Protein AF-A0A920SQ24-F1 (afdb_monomer_lite)

pLDDT: mean 91.87, std 9.57, range [55.75, 98.06]

Radius of gyration: 10.23 Å; chains: 1; bounding box: 24×20×26 Å

Secondary structure (DSSP, 8-state):
-EEEEEEEEPPTT-SS-EEEEEETTEEEEEES-----EEEEE--SS--

Sequence (48 aa):
MLQLLVRRATLIGQTLPVDIGCSDGRIVEVSARIEAEAEKEIEPAGAW

Structure (mmCIF, N/CA/C/O backbone):
data_AF-A0A920SQ24-F1
#
_entry.id   AF-A0A920SQ24-F1
#
loop_
_atom_site.group_PDB
_atom_site.id
_atom_site.type_symbol
_atom_site.label_atom_id
_atom_site.label_alt_id
_atom_site.label_comp_id
_atom_site.label_asym_id
_atom_site.label_entity_id
_atom_site.label_seq_id
_atom_site.pdbx_PDB_ins_code
_atom_site.Cartn_x
_atom_site.Cartn_y
_atom_site.Cartn_z
_atom_site.occupancy
_atom_site.B_iso_or_equiv
_atom_site.auth_seq_id
_atom_site.auth_comp_id
_atom_site.auth_asym_id
_atom_site.auth_atom_id
_atom_site.pdbx_PDB_model_num
ATOM 1 N N . MET A 1 1 ? -5.736 7.170 9.129 1.00 84.81 1 MET A N 1
ATOM 2 C CA . MET A 1 1 ? -5.475 5.742 9.382 1.00 84.81 1 MET A CA 1
ATOM 3 C C . MET A 1 1 ? -6.043 4.960 8.213 1.00 84.81 1 MET A C 1
ATOM 5 O O . MET A 1 1 ? -7.198 5.187 7.874 1.00 84.81 1 MET A O 1
ATOM 9 N N . LEU A 1 2 ? -5.222 4.152 7.548 1.00 96.31 2 LEU A N 1
ATOM 10 C CA . LEU A 1 2 ? -5.633 3.282 6.442 1.00 96.31 2 LEU A CA 1
ATOM 11 C C . LEU A 1 2 ? -6.192 1.963 6.991 1.00 96.31 2 LEU A C 1
ATOM 13 O O . LEU A 1 2 ? -5.825 1.545 8.084 1.00 96.31 2 LEU A O 1
ATOM 17 N N . GLN A 1 3 ? -7.036 1.273 6.228 1.00 97.88 3 GLN A N 1
ATOM 18 C CA . GLN A 1 3 ? -7.484 -0.075 6.609 1.00 97.88 3 GLN A CA 1
ATOM 19 C C . GLN A 1 3 ? -6.423 -1.124 6.256 1.00 97.88 3 GLN A C 1
ATOM 21 O O . GLN A 1 3 ? -6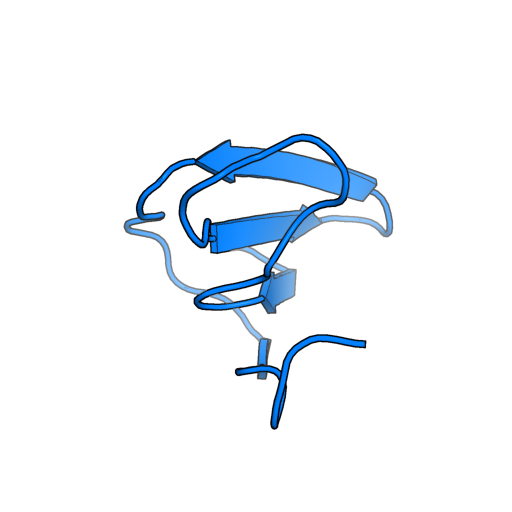.169 -2.059 7.011 1.00 97.88 3 GLN A O 1
ATOM 26 N N . LEU A 1 4 ? -5.770 -0.960 5.104 1.00 97.62 4 LEU A N 1
ATOM 27 C CA . LEU A 1 4 ? -4.703 -1.841 4.648 1.00 97.62 4 LEU A CA 1
ATOM 28 C C . LEU A 1 4 ? -3.584 -1.018 4.017 1.00 97.62 4 LEU A C 1
ATOM 30 O O . LEU A 1 4 ? -3.837 -0.131 3.204 1.00 97.62 4 LEU A O 1
ATOM 34 N N . LEU A 1 5 ? -2.351 -1.371 4.353 1.00 97.50 5 LEU A N 1
ATOM 35 C CA . LEU A 1 5 ? -1.154 -0.856 3.713 1.00 97.50 5 LEU A CA 1
ATOM 36 C C . LEU A 1 5 ? -0.294 -2.022 3.234 1.00 97.50 5 LEU A C 1
ATOM 38 O O . LEU A 1 5 ? 0.190 -2.833 4.025 1.00 97.50 5 LEU A O 1
ATOM 42 N N . VAL A 1 6 ? -0.136 -2.124 1.918 1.00 96.38 6 VAL A N 1
ATOM 43 C CA . VAL A 1 6 ? 0.757 -3.104 1.299 1.00 96.38 6 VAL A CA 1
ATOM 44 C C . VAL A 1 6 ? 2.117 -2.446 1.128 1.00 96.38 6 VAL A C 1
ATOM 46 O O . VAL A 1 6 ? 2.240 -1.480 0.378 1.00 96.38 6 VAL A O 1
ATOM 49 N N . ARG A 1 7 ? 3.126 -2.952 1.833 1.00 95.50 7 ARG A N 1
ATOM 50 C CA . ARG A 1 7 ? 4.498 -2.443 1.799 1.00 95.50 7 ARG A CA 1
ATOM 51 C C . ARG A 1 7 ? 5.267 -3.060 0.639 1.00 95.50 7 ARG A C 1
ATOM 53 O O . ARG A 1 7 ? 5.175 -4.267 0.428 1.00 95.50 7 ARG A O 1
ATOM 60 N N . ARG A 1 8 ? 6.069 -2.262 -0.073 1.00 94.00 8 ARG A N 1
ATOM 61 C CA . ARG A 1 8 ? 7.026 -2.743 -1.099 1.00 94.00 8 ARG A CA 1
ATOM 62 C C . ARG A 1 8 ? 6.408 -3.675 -2.161 1.00 94.00 8 ARG A C 1
ATOM 64 O O . ARG A 1 8 ? 7.028 -4.647 -2.597 1.00 94.00 8 ARG A O 1
ATOM 71 N N . ALA A 1 9 ? 5.196 -3.372 -2.609 1.00 93.56 9 ALA A N 1
ATOM 72 C CA . ALA A 1 9 ? 4.540 -4.055 -3.713 1.00 93.56 9 ALA A CA 1
ATOM 73 C C . ALA A 1 9 ? 5.282 -3.817 -5.038 1.00 93.56 9 ALA A C 1
ATOM 75 O 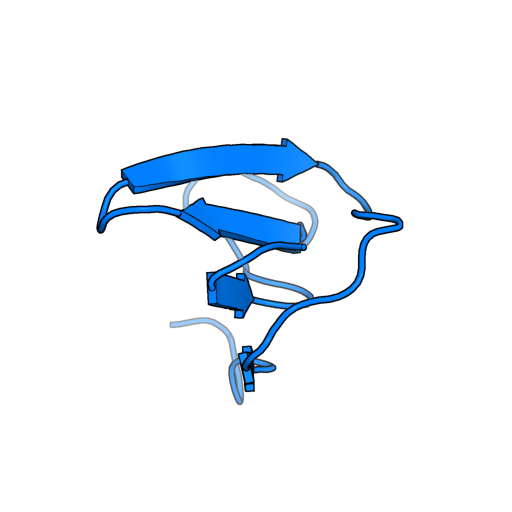O . ALA A 1 9 ? 5.623 -2.687 -5.381 1.00 93.56 9 ALA A O 1
ATOM 76 N N . THR A 1 10 ? 5.494 -4.881 -5.814 1.00 91.50 10 THR A N 1
ATOM 77 C CA . THR A 1 10 ? 5.982 -4.773 -7.198 1.00 91.50 10 THR A CA 1
ATOM 78 C C . THR A 1 10 ? 4.780 -4.677 -8.130 1.00 91.50 10 THR A C 1
ATOM 80 O O . THR A 1 10 ? 3.945 -5.579 -8.153 1.00 91.50 10 THR A O 1
ATOM 83 N N . LEU A 1 11 ? 4.673 -3.582 -8.882 1.00 89.75 11 LEU A N 1
ATOM 84 C CA . LEU A 1 11 ? 3.597 -3.373 -9.851 1.00 89.75 11 LEU A CA 1
ATOM 85 C C . LEU A 1 11 ? 4.077 -3.699 -11.266 1.00 89.75 11 LEU A C 1
ATOM 87 O O . LEU A 1 11 ? 5.168 -3.297 -11.669 1.00 89.75 11 LEU A O 1
ATOM 91 N N . ILE A 1 12 ? 3.235 -4.377 -12.050 1.00 88.75 12 ILE A N 1
ATOM 92 C CA . ILE A 1 12 ? 3.510 -4.629 -13.470 1.00 88.75 12 ILE A CA 1
ATOM 93 C C . ILE A 1 12 ? 3.666 -3.282 -14.186 1.00 88.75 12 ILE A C 1
ATOM 95 O O . ILE A 1 12 ? 2.780 -2.431 -14.130 1.00 88.75 12 ILE A O 1
ATOM 99 N N . GLY A 1 13 ? 4.801 -3.093 -14.861 1.00 86.62 13 GLY A N 1
ATOM 100 C CA . GLY A 1 13 ? 5.126 -1.850 -15.564 1.00 86.62 13 GLY A CA 1
ATOM 101 C C . GLY A 1 13 ? 5.833 -0.792 -14.712 1.00 86.62 13 GLY A C 1
ATOM 102 O O . GLY A 1 13 ? 6.152 0.271 -15.240 1.00 86.62 13 GLY A O 1
ATOM 103 N N . GLN A 1 14 ? 6.127 -1.068 -13.436 1.00 85.75 14 GLN A N 1
ATOM 104 C CA . GLN A 1 14 ? 7.012 -0.237 -12.616 1.00 85.75 14 GLN A CA 1
ATOM 105 C C . GLN A 1 14 ? 8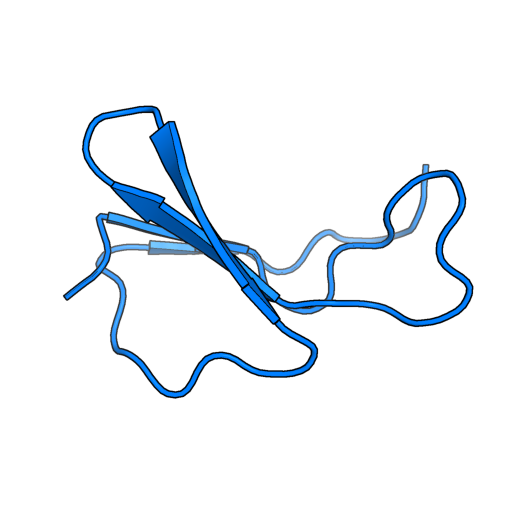.305 -0.974 -12.270 1.00 85.75 14 GLN A C 1
ATOM 107 O O . GLN A 1 14 ? 8.308 -2.163 -11.963 1.00 85.75 14 GLN A O 1
ATOM 112 N N . THR A 1 15 ? 9.418 -0.2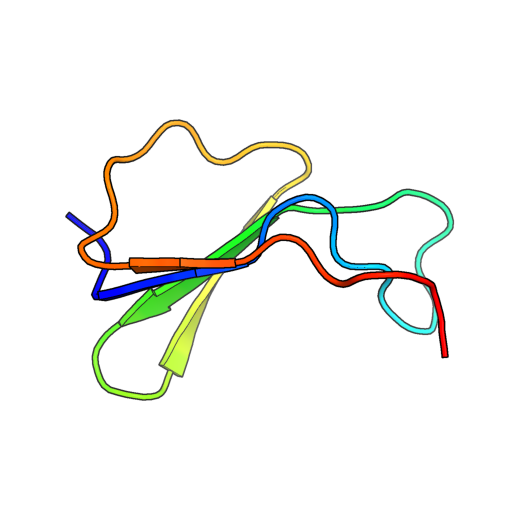45 -12.313 1.00 85.75 15 THR A N 1
ATOM 113 C CA . THR A 1 15 ? 10.754 -0.804 -12.063 1.00 85.75 15 THR A CA 1
ATOM 114 C C . THR A 1 15 ? 11.067 -0.934 -10.574 1.00 85.75 15 THR A C 1
ATOM 116 O O . THR A 1 15 ? 11.875 -1.773 -10.186 1.00 85.75 15 THR A O 1
ATOM 119 N N . LEU A 1 16 ? 10.467 -0.083 -9.738 1.00 91.00 16 LEU A N 1
ATOM 120 C CA . LEU A 1 16 ? 10.753 -0.004 -8.308 1.00 91.00 16 LEU A CA 1
ATOM 121 C C . LEU A 1 16 ? 9.517 -0.400 -7.489 1.00 91.00 16 LEU A C 1
ATOM 123 O O . LEU A 1 16 ? 8.402 -0.077 -7.902 1.00 91.00 16 LEU A O 1
ATOM 127 N N . PRO A 1 17 ? 9.696 -1.067 -6.332 1.00 92.75 17 PRO A N 1
ATOM 128 C CA . PRO A 1 17 ? 8.599 -1.342 -5.416 1.00 92.75 17 PRO A CA 1
ATOM 129 C C . PRO A 1 17 ? 7.966 -0.062 -4.863 1.00 92.75 17 PRO A C 1
ATOM 131 O O . PRO A 1 17 ? 8.656 0.937 -4.654 1.00 92.75 17 PRO A O 1
ATOM 134 N N . VAL A 1 18 ? 6.671 -0.130 -4.569 1.00 95.19 18 VAL A N 1
ATOM 135 C CA . VAL A 1 18 ? 5.872 0.969 -4.011 1.00 95.19 18 VAL A CA 1
ATOM 136 C C . VAL A 1 18 ? 5.048 0.501 -2.820 1.00 95.19 18 VAL A C 1
ATOM 138 O O . VAL A 1 18 ? 4.776 -0.686 -2.661 1.00 95.19 18 VAL A O 1
ATOM 141 N N . ASP A 1 19 ? 4.603 1.442 -2.006 1.00 96.69 19 ASP A N 1
ATOM 142 C CA . ASP A 1 19 ? 3.567 1.212 -1.013 1.00 96.69 19 ASP A CA 1
ATOM 143 C C . ASP A 1 19 ? 2.184 1.487 -1.626 1.00 96.69 19 ASP A C 1
ATOM 145 O O . ASP A 1 19 ? 2.011 2.405 -2.436 1.00 96.69 19 ASP A O 1
ATOM 149 N N . ILE A 1 20 ? 1.186 0.692 -1.232 1.00 97.06 20 ILE A N 1
ATOM 150 C CA . ILE A 1 20 ? -0.205 0.832 -1.683 1.00 97.06 20 ILE A CA 1
ATOM 151 C C . ILE A 1 20 ? -1.106 0.972 -0.463 1.00 97.06 20 ILE A C 1
ATOM 153 O O . ILE A 1 20 ? -1.241 0.038 0.333 1.00 97.06 20 ILE A O 1
ATOM 157 N N . GLY A 1 21 ? -1.735 2.135 -0.332 1.00 97.81 21 GLY A N 1
ATOM 158 C CA . GLY A 1 21 ? -2.709 2.422 0.711 1.00 97.81 21 GLY A CA 1
ATOM 159 C C . GLY A 1 21 ? -4.128 2.123 0.241 1.00 97.81 21 GLY A C 1
ATOM 160 O O . GLY A 1 21 ? -4.553 2.595 -0.818 1.00 97.81 21 GLY A O 1
ATOM 161 N N . CYS A 1 22 ? -4.879 1.379 1.051 1.00 98.06 22 CYS A N 1
ATOM 162 C CA . CYS A 1 22 ? -6.259 0.999 0.776 1.00 98.06 22 CYS A CA 1
ATOM 163 C C . CYS A 1 22 ? -7.212 1.431 1.903 1.00 98.06 22 CYS A C 1
ATOM 165 O O . CYS A 1 22 ? -6.921 1.260 3.091 1.00 98.06 22 CYS A O 1
ATOM 167 N N . SER A 1 23 ? -8.383 1.938 1.512 1.00 97.50 23 SER A N 1
ATOM 168 C CA . SER A 1 23 ? -9.506 2.257 2.400 1.00 97.50 23 SER A CA 1
ATOM 169 C C . SER A 1 23 ? -10.829 1.965 1.695 1.00 97.50 23 SER A C 1
ATOM 171 O O . SER A 1 23 ? -10.966 2.203 0.496 1.00 97.50 23 SER A O 1
ATOM 173 N N . ASP A 1 24 ? -11.795 1.426 2.431 1.00 95.88 24 ASP A N 1
ATOM 174 C CA . ASP A 1 24 ? -13.144 1.075 1.976 1.00 95.88 24 ASP A CA 1
ATOM 175 C C . ASP A 1 24 ? -13.148 0.221 0.699 1.00 95.88 24 ASP A C 1
ATOM 177 O O . ASP A 1 24 ? -13.909 0.444 -0.244 1.00 95.88 24 ASP A O 1
ATOM 181 N N . GLY A 1 25 ? -12.236 -0.757 0.655 1.00 95.06 25 GLY A N 1
ATOM 182 C CA . GLY A 1 25 ? -12.070 -1.669 -0.480 1.00 95.06 25 GLY A CA 1
ATOM 183 C C . GLY A 1 25 ? -11.497 -1.020 -1.744 1.00 95.06 25 GLY A C 1
ATOM 184 O O . GLY A 1 25 ? -11.558 -1.624 -2.814 1.00 95.06 25 GLY A O 1
ATOM 185 N N . ARG A 1 26 ? -10.951 0.199 -1.653 1.00 97.31 26 ARG A N 1
ATOM 186 C CA . ARG A 1 26 ? -10.375 0.947 -2.778 1.00 97.31 26 ARG A CA 1
ATOM 187 C C . ARG A 1 26 ? -8.928 1.327 -2.506 1.00 97.31 26 ARG A C 1
ATOM 189 O O . ARG A 1 26 ? -8.550 1.570 -1.364 1.00 97.31 26 ARG A O 1
ATOM 196 N N . ILE A 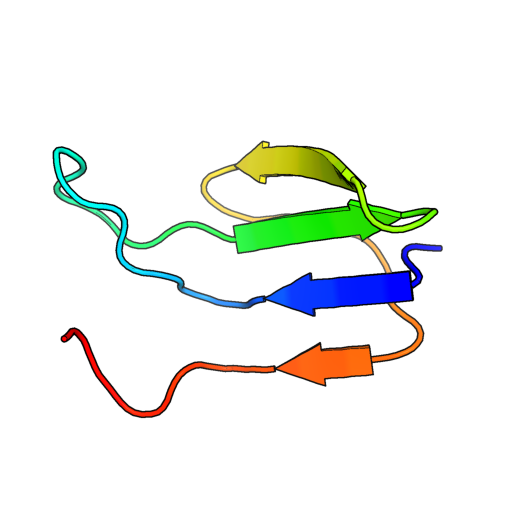1 27 ? -8.141 1.433 -3.573 1.00 97.62 27 ILE A N 1
ATOM 197 C CA . ILE A 1 27 ? -6.810 2.044 -3.521 1.00 97.62 27 ILE A CA 1
ATOM 198 C C . ILE A 1 27 ? -7.006 3.556 -3.403 1.00 97.62 27 ILE A C 1
ATOM 200 O O . ILE A 1 27 ? -7.682 4.155 -4.241 1.00 97.62 27 ILE A O 1
ATOM 204 N N . VAL A 1 28 ? -6.432 4.157 -2.364 1.00 97.56 28 VAL A N 1
ATOM 205 C CA . VAL A 1 28 ? -6.487 5.608 -2.124 1.00 97.56 28 VAL A CA 1
ATOM 206 C C . VAL A 1 28 ? -5.150 6.289 -2.399 1.00 97.56 28 VAL A C 1
ATOM 208 O O . VAL A 1 28 ? -5.135 7.471 -2.730 1.00 97.56 28 VAL A O 1
ATOM 211 N N . GLU A 1 29 ? -4.043 5.547 -2.317 1.00 97.31 29 GLU A N 1
ATOM 212 C CA . GLU A 1 29 ? -2.703 6.066 -2.577 1.00 97.31 29 GLU A CA 1
ATOM 213 C C . GLU A 1 29 ? -1.770 4.972 -3.116 1.00 97.31 29 GLU A C 1
ATOM 215 O O . GLU A 1 29 ? -1.801 3.829 -2.655 1.00 97.31 29 GLU A O 1
ATOM 220 N N . VAL A 1 30 ? -0.925 5.342 -4.083 1.00 96.56 30 VAL A N 1
ATOM 221 C CA . VAL A 1 30 ? 0.206 4.540 -4.569 1.00 96.56 30 VAL A CA 1
ATOM 222 C C . VAL A 1 30 ? 1.422 5.455 -4.619 1.00 96.56 30 VAL A C 1
ATOM 224 O O . VAL A 1 30 ? 1.471 6.371 -5.439 1.00 96.56 30 VAL A O 1
ATOM 227 N N . SER A 1 31 ? 2.394 5.198 -3.751 1.00 97.06 31 SER A N 1
ATOM 228 C CA . SER A 1 31 ? 3.555 6.070 -3.554 1.00 97.06 31 SER A CA 1
ATOM 229 C C . SER A 1 31 ? 4.796 5.231 -3.280 1.00 97.06 31 SER A C 1
ATOM 231 O O . SER A 1 31 ? 4.701 4.130 -2.751 1.00 97.06 31 SER A O 1
ATOM 233 N N . ALA A 1 32 ? 5.989 5.751 -3.581 1.00 95.50 32 ALA A N 1
ATOM 234 C CA . ALA A 1 32 ? 7.240 5.041 -3.281 1.00 95.50 32 ALA A CA 1
ATOM 235 C C . ALA A 1 32 ? 7.389 4.700 -1.783 1.00 95.50 32 ALA A C 1
ATOM 237 O O . ALA A 1 32 ? 8.025 3.711 -1.431 1.00 95.50 32 ALA A O 1
ATOM 238 N N . ARG A 1 33 ? 6.795 5.521 -0.909 1.00 96.12 33 ARG A N 1
ATOM 239 C CA . ARG A 1 33 ? 6.690 5.297 0.532 1.00 96.12 33 ARG A CA 1
ATOM 240 C C . ARG A 1 33 ? 5.454 6.018 1.056 1.00 96.12 33 ARG A C 1
ATOM 242 O O . ARG A 1 33 ? 5.284 7.195 0.750 1.00 96.12 33 ARG A O 1
ATOM 249 N N . ILE A 1 34 ? 4.638 5.337 1.856 1.00 97.50 34 ILE A N 1
ATOM 250 C CA . ILE A 1 34 ? 3.483 5.946 2.531 1.00 97.50 34 ILE A CA 1
ATOM 251 C C . ILE A 1 34 ? 3.807 6.104 4.021 1.00 97.50 34 ILE A C 1
ATOM 253 O O . ILE A 1 34 ? 4.048 5.121 4.729 1.00 97.50 34 ILE A O 1
ATOM 257 N N . GLU A 1 35 ? 3.811 7.349 4.504 1.00 96.12 35 GLU A N 1
ATOM 258 C CA . GLU A 1 35 ? 3.975 7.689 5.925 1.00 96.12 35 GLU A CA 1
ATOM 259 C C . GLU A 1 35 ? 2.605 7.832 6.596 1.00 96.12 35 GLU A C 1
ATOM 261 O O . GLU A 1 35 ? 2.143 8.925 6.915 1.00 96.12 35 GLU A O 1
ATOM 266 N N . ALA A 1 36 ? 1.926 6.700 6.771 1.00 94.06 36 ALA A N 1
ATOM 267 C CA . ALA A 1 36 ? 0.639 6.626 7.447 1.00 94.06 36 ALA A CA 1
ATOM 268 C C . ALA A 1 36 ? 0.532 5.339 8.268 1.00 94.06 36 ALA A C 1
ATOM 270 O O . ALA A 1 36 ? 1.127 4.318 7.924 1.00 94.06 36 ALA A O 1
ATOM 271 N N . GLU A 1 37 ? -0.262 5.392 9.335 1.00 94.75 37 GLU A N 1
ATOM 272 C CA . GLU A 1 37 ? -0.660 4.209 10.096 1.00 94.75 37 GLU A CA 1
ATOM 273 C C . GLU A 1 37 ? -1.775 3.454 9.369 1.00 94.75 37 GLU A C 1
ATOM 275 O O . GLU A 1 37 ? -2.691 4.075 8.806 1.00 94.75 37 GLU A O 1
ATOM 280 N N . ALA A 1 38 ? -1.728 2.124 9.431 1.00 97.19 38 ALA A N 1
ATOM 281 C CA . ALA A 1 38 ? -2.759 1.245 8.904 1.00 97.19 38 ALA A CA 1
ATOM 282 C C . ALA A 1 38 ? -3.206 0.215 9.944 1.00 97.19 38 ALA A C 1
ATOM 284 O O . ALA A 1 38 ? -2.393 -0.281 10.720 1.00 97.19 38 ALA A O 1
ATOM 285 N N . GLU A 1 39 ? -4.488 -0.151 9.922 1.00 97.81 39 GLU A N 1
ATOM 286 C CA . GLU A 1 39 ? -5.027 -1.228 10.764 1.00 97.81 39 GLU A CA 1
ATOM 287 C C . GLU A 1 39 ? -4.337 -2.565 10.471 1.00 97.81 39 GLU A C 1
ATOM 289 O O . GLU A 1 39 ? -4.114 -3.378 11.370 1.00 97.81 39 GLU A O 1
ATOM 294 N N . LYS A 1 40 ? -3.977 -2.788 9.203 1.00 97.25 40 LYS A N 1
ATOM 295 C CA . LYS A 1 40 ? -3.224 -3.954 8.762 1.00 97.25 40 LYS A CA 1
ATOM 296 C C . LYS A 1 40 ? -2.107 -3.554 7.812 1.00 97.25 40 LYS A C 1
ATOM 298 O O . LYS A 1 40 ? -2.346 -2.884 6.809 1.00 97.25 40 LYS A O 1
ATOM 303 N N . GLU A 1 41 ? -0.911 -4.064 8.077 1.00 96.69 41 GLU A N 1
ATOM 304 C CA . GLU A 1 41 ? 0.212 -4.001 7.145 1.00 96.69 41 GLU A CA 1
ATOM 305 C C . GLU A 1 41 ? 0.527 -5.390 6.587 1.00 96.69 41 GLU A C 1
ATOM 307 O O . GLU A 1 41 ? 0.456 -6.397 7.298 1.00 96.69 41 GLU A O 1
ATOM 312 N N . ILE A 1 42 ? 0.842 -5.454 5.294 1.00 94.69 42 ILE A N 1
ATOM 313 C CA . ILE A 1 42 ? 1.270 -6.681 4.615 1.00 94.69 42 ILE A CA 1
ATOM 314 C C . ILE A 1 42 ? 2.504 -6.360 3.778 1.00 94.69 42 ILE A C 1
ATOM 316 O O . ILE A 1 42 ? 2.475 -5.429 2.980 1.00 94.69 42 ILE A O 1
ATOM 320 N N . GLU A 1 43 ? 3.556 -7.165 3.898 1.00 91.00 43 GLU A N 1
ATOM 321 C CA . GLU A 1 43 ? 4.693 -7.156 2.975 1.00 91.00 43 GLU A CA 1
ATOM 322 C C . GLU A 1 43 ? 4.605 -8.413 2.086 1.00 91.00 43 GLU A C 1
ATOM 324 O O . GLU A 1 43 ? 4.621 -9.531 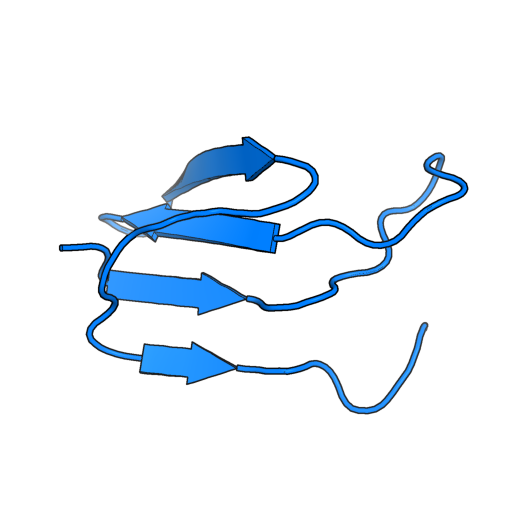2.612 1.00 91.00 43 GLU A O 1
ATOM 329 N N . PRO A 1 44 ? 4.434 -8.282 0.756 1.00 85.06 44 PRO A N 1
ATOM 330 C CA . PRO A 1 44 ? 4.358 -9.429 -0.140 1.00 85.06 44 PRO A CA 1
ATOM 331 C C . PRO A 1 44 ? 5.663 -10.232 -0.110 1.00 85.06 44 PRO A C 1
ATOM 333 O O . PRO A 1 44 ? 6.748 -9.676 -0.264 1.00 85.06 44 PRO A O 1
ATOM 336 N N . ALA A 1 45 ? 5.567 -11.556 0.025 1.00 75.25 45 ALA A N 1
ATOM 337 C CA . ALA A 1 45 ? 6.723 -12.450 0.163 1.00 75.25 45 ALA A CA 1
ATOM 338 C C . ALA A 1 45 ? 7.549 -12.664 -1.132 1.00 75.25 45 ALA A C 1
ATOM 340 O O . ALA A 1 45 ? 8.351 -13.592 -1.205 1.00 75.25 45 ALA A O 1
ATOM 341 N N . GLY A 1 46 ? 7.365 -11.835 -2.161 1.00 63.50 46 GLY A N 1
ATOM 342 C CA . GLY A 1 46 ? 8.072 -11.927 -3.441 1.00 63.50 46 GLY A CA 1
ATOM 343 C C . GLY A 1 46 ? 7.248 -11.395 -4.613 1.00 63.50 46 GLY A C 1
ATOM 344 O O . GLY A 1 46 ? 6.021 -11.318 -4.534 1.00 63.50 46 GLY A O 1
ATOM 345 N N . ALA A 1 47 ? 7.935 -11.017 -5.694 1.00 59.41 47 ALA A N 1
ATOM 346 C CA . ALA A 1 47 ? 7.315 -10.618 -6.956 1.00 59.41 47 ALA A CA 1
ATOM 347 C C . ALA A 1 47 ? 6.720 -11.850 -7.660 1.00 59.41 47 ALA A C 1
ATOM 349 O O . ALA A 1 47 ? 7.363 -12.901 -7.689 1.00 59.41 47 ALA A O 1
ATOM 350 N N . TRP A 1 48 ? 5.495 -11.727 -8.172 1.00 55.75 48 TRP A N 1
ATOM 351 C CA . TRP A 1 48 ? 4.845 -12.747 -9.003 1.00 55.75 48 TRP A CA 1
ATOM 352 C C . TRP A 1 48 ? 5.089 -12.451 -10.479 1.00 55.75 48 TRP A C 1
ATOM 354 O O . TRP A 1 48 ? 5.092 -11.249 -10.833 1.00 55.75 48 TRP A O 1
#

Foldseek 3Di:
DAAEKEFQDDDVPDPGGWIFTHHPNDTPDTGNDDPDDHPDYHYDPDDD